Protein AF-F3CH60-F1 (afdb_monomer_lite)

Secondary structure (DSSP, 8-state):
-----SSSS----HHHHHHHHHHHHHHT--HHHHHHHHHH-HHHHHHHT--TTTS---

Structure (mmCIF, N/CA/C/O backbone):
data_AF-F3CH60-F1
#
_entry.id 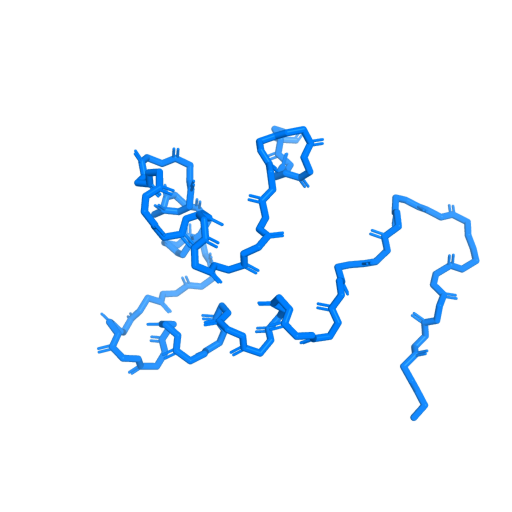  AF-F3CH60-F1
#
loop_
_atom_site.group_PDB
_atom_site.id
_atom_site.type_symbol
_atom_site.label_atom_id
_atom_site.label_alt_id
_atom_site.label_comp_id
_atom_site.label_asym_id
_atom_site.label_entity_id
_atom_site.label_seq_id
_atom_site.pdbx_PDB_ins_code
_atom_site.Cartn_x
_atom_site.Cartn_y
_atom_site.Cartn_z
_atom_site.occupancy
_atom_site.B_iso_or_equiv
_atom_site.auth_seq_id
_atom_site.auth_comp_id
_atom_site.auth_asym_id
_atom_site.auth_atom_id
_atom_site.pdbx_PDB_model_num
ATOM 1 N N . TYR A 1 1 ? -2.460 -22.859 -3.486 1.00 50.47 1 TYR A N 1
ATOM 2 C CA . TYR A 1 1 ? -2.604 -22.973 -2.022 1.00 50.47 1 TYR A CA 1
ATOM 3 C C . TYR A 1 1 ? -1.827 -21.807 -1.426 1.00 50.47 1 TYR A C 1
ATOM 5 O O . TYR A 1 1 ? -0.619 -21.771 -1.611 1.00 50.47 1 TYR A O 1
ATOM 13 N N . TYR A 1 2 ? -2.497 -20.782 -0.887 1.00 51.19 2 TYR A N 1
ATOM 14 C CA . TYR A 1 2 ? -1.802 -19.612 -0.329 1.00 51.19 2 TYR A CA 1
ATOM 15 C C . TYR A 1 2 ? -1.314 -19.971 1.078 1.00 51.19 2 TYR A C 1
ATOM 17 O O . TYR A 1 2 ? -2.137 -20.450 1.866 1.00 51.19 2 TYR A O 1
ATOM 25 N N . PRO A 1 3 ? -0.020 -19.803 1.395 1.00 58.56 3 PRO A N 1
ATOM 26 C CA . PRO A 1 3 ? 0.486 -20.121 2.719 1.00 58.56 3 PRO A CA 1
ATOM 27 C C . PRO A 1 3 ? -0.210 -19.214 3.736 1.00 58.56 3 PRO A C 1
ATOM 29 O O . PRO A 1 3 ? -0.039 -17.996 3.748 1.00 58.56 3 PRO A O 1
ATOM 32 N N . LYS A 1 4 ? -1.048 -19.813 4.584 1.00 59.88 4 LYS A N 1
ATOM 33 C CA . LYS A 1 4 ? -1.491 -19.168 5.818 1.00 59.88 4 LYS A CA 1
ATOM 34 C C . LYS A 1 4 ? -0.262 -19.168 6.714 1.00 59.88 4 LYS A C 1
ATOM 36 O O . LYS A 1 4 ? 0.156 -20.236 7.134 1.00 59.88 4 LYS A O 1
ATOM 41 N N . GLY A 1 5 ? 0.367 -18.007 6.892 1.00 58.53 5 GLY A N 1
ATOM 42 C CA . GLY A 1 5 ? 1.586 -17.883 7.687 1.00 58.53 5 GLY A CA 1
ATOM 43 C C . GLY A 1 5 ? 1.383 -18.463 9.085 1.00 58.53 5 GLY A C 1
ATOM 44 O O . GLY A 1 5 ? 0.692 -17.870 9.909 1.00 58.53 5 G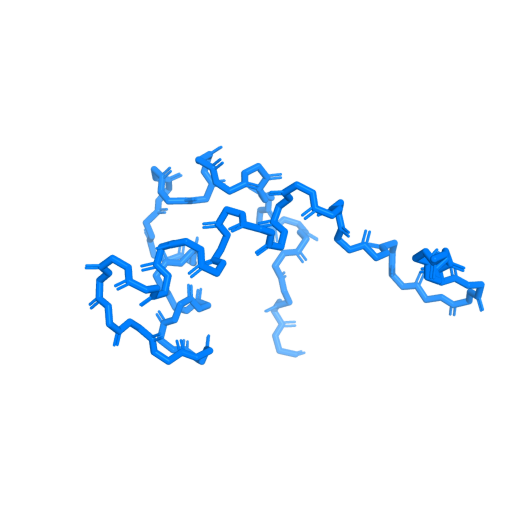LY A O 1
ATOM 45 N N . GLU A 1 6 ? 1.961 -19.632 9.337 1.00 52.62 6 GLU A N 1
ATOM 46 C CA . GLU A 1 6 ? 2.039 -20.236 10.661 1.00 52.62 6 GLU A CA 1
ATOM 47 C C . GLU A 1 6 ? 3.271 -19.640 11.352 1.00 52.62 6 GLU A C 1
ATOM 49 O O . GLU A 1 6 ? 4.385 -20.120 11.171 1.00 52.62 6 GLU A O 1
ATOM 54 N N . GLY A 1 7 ? 3.084 -18.531 12.082 1.00 53.00 7 GLY A N 1
ATOM 55 C CA . GLY A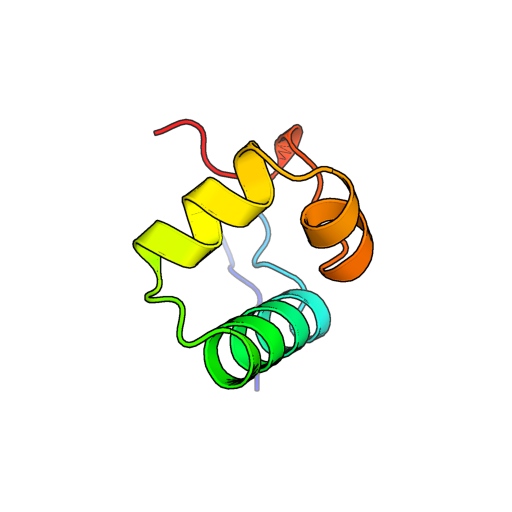 1 7 ? 4.115 -17.995 12.986 1.00 53.00 7 GLY A CA 1
ATOM 56 C C . GLY A 1 7 ? 4.584 -16.551 12.769 1.00 53.00 7 GLY A C 1
ATOM 57 O O . GLY A 1 7 ? 5.615 -16.181 13.319 1.00 53.00 7 GLY A O 1
ATOM 58 N N . GLY A 1 8 ? 3.854 -15.715 12.021 1.00 61.16 8 GLY A N 1
ATOM 59 C CA . GLY A 1 8 ? 4.188 -14.291 11.832 1.00 61.16 8 GLY A CA 1
ATOM 60 C C . GLY A 1 8 ? 2.958 -13.386 11.710 1.00 61.16 8 GLY A C 1
ATOM 61 O O . GLY A 1 8 ? 1.825 -13.871 11.775 1.00 61.16 8 GLY A O 1
ATOM 62 N N . ARG A 1 9 ? 3.173 -12.067 11.531 1.00 56.38 9 ARG A N 1
ATOM 63 C CA . ARG A 1 9 ? 2.101 -11.080 11.264 1.00 56.38 9 ARG A CA 1
ATOM 64 C C . ARG A 1 9 ? 1.151 -11.654 10.197 1.00 56.38 9 ARG A C 1
ATOM 66 O O . ARG A 1 9 ? 1.628 -12.201 9.200 1.00 56.38 9 ARG A O 1
ATOM 73 N N . PRO A 1 10 ? -0.177 -11.567 10.386 1.00 60.38 10 PRO A N 1
ATOM 74 C CA . PRO A 1 10 ? -1.127 -12.243 9.516 1.00 60.38 10 PRO A CA 1
ATOM 75 C C . PRO A 1 10 ? -0.917 -11.786 8.077 1.00 60.38 1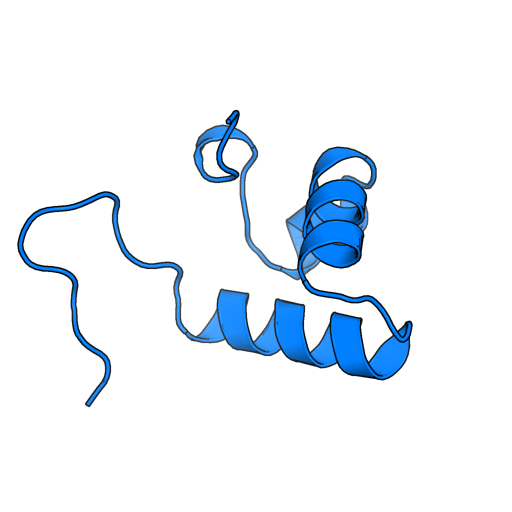0 PRO A C 1
ATOM 77 O O . PRO A 1 10 ? -1.079 -10.596 7.786 1.00 60.38 10 PRO A O 1
ATOM 80 N N . ALA A 1 11 ? -0.584 -12.742 7.202 1.00 66.06 11 ALA A N 1
ATOM 81 C CA . ALA A 1 11 ? -0.353 -12.499 5.785 1.00 66.06 11 ALA A CA 1
ATOM 82 C C . ALA A 1 11 ? -1.461 -11.610 5.211 1.00 66.06 11 ALA A C 1
ATOM 84 O O . ALA A 1 11 ? -2.642 -11.764 5.560 1.00 66.06 11 ALA A O 1
ATOM 85 N N . TYR A 1 12 ? -1.083 -10.657 4.356 1.00 71.25 12 TYR A N 1
ATOM 86 C CA . TYR A 1 12 ? -2.068 -9.797 3.721 1.00 71.25 12 TYR A CA 1
ATOM 87 C C . TYR A 1 12 ? -3.123 -10.655 3.011 1.00 71.25 12 TYR A C 1
ATOM 89 O O . TYR A 1 12 ? -2.780 -11.684 2.413 1.00 71.25 12 TYR A O 1
ATOM 97 N N . PRO A 1 13 ? -4.410 -10.268 3.085 1.00 79.50 13 PRO A N 1
ATOM 98 C CA . PRO A 1 13 ? -5.446 -10.939 2.323 1.00 79.50 13 PRO A CA 1
ATOM 99 C C . PRO A 1 13 ? -5.036 -10.969 0.852 1.00 79.50 13 PRO A C 1
ATOM 101 O O . PRO A 1 13 ? -4.586 -9.954 0.324 1.00 79.50 13 PRO A O 1
ATOM 104 N N . LEU A 1 14 ? -5.229 -12.102 0.174 1.00 81.62 14 LEU A N 1
ATOM 105 C CA . LEU A 1 14 ? -4.881 -12.246 -1.247 1.00 81.62 14 LEU A CA 1
ATOM 106 C C . LEU A 1 14 ? -5.481 -11.119 -2.107 1.00 81.62 14 LEU A C 1
ATOM 108 O O . LEU A 1 14 ? -4.849 -10.628 -3.036 1.00 81.62 14 LEU A O 1
ATOM 112 N N . MET A 1 15 ? -6.687 -10.671 -1.751 1.00 82.56 15 MET A N 1
ATOM 113 C CA . MET A 1 15 ? -7.355 -9.550 -2.412 1.00 82.56 15 MET A CA 1
ATOM 114 C C . MET A 1 15 ? -6.621 -8.217 -2.237 1.00 82.56 15 MET A C 1
ATOM 116 O O . MET A 1 15 ? -6.612 -7.421 -3.168 1.00 82.56 15 MET A O 1
ATOM 120 N N . ALA A 1 16 ? -5.996 -7.969 -1.084 1.00 84.94 16 ALA A N 1
ATOM 121 C CA . ALA A 1 16 ? -5.207 -6.760 -0.868 1.00 84.94 16 ALA A CA 1
ATOM 122 C C . ALA A 1 16 ? -3.950 -6.773 -1.748 1.00 84.94 16 ALA A C 1
ATOM 124 O O . ALA A 1 16 ? -3.713 -5.815 -2.475 1.00 84.94 16 ALA A O 1
ATOM 125 N N . MET A 1 17 ? -3.227 -7.899 -1.779 1.00 86.31 17 MET A N 1
ATOM 126 C CA . MET A 1 17 ? -2.065 -8.096 -2.661 1.00 86.31 17 MET A CA 1
ATOM 127 C C . MET A 1 17 ? -2.429 -7.890 -4.138 1.00 86.31 17 MET A C 1
ATOM 129 O O . MET A 1 17 ? -1.743 -7.171 -4.856 1.00 86.31 17 MET A O 1
ATOM 133 N N . LEU A 1 18 ? -3.555 -8.454 -4.591 1.00 89.12 18 LEU A N 1
ATOM 134 C CA . LEU A 1 18 ? -4.023 -8.276 -5.967 1.00 89.12 18 LEU A CA 1
ATOM 135 C C . LEU A 1 18 ? -4.327 -6.807 -6.292 1.00 89.12 18 LEU A C 1
ATOM 137 O O . LEU A 1 18 ? -3.961 -6.326 -7.362 1.00 89.12 18 LEU A O 1
ATOM 141 N N . ARG A 1 19 ? -4.991 -6.085 -5.383 1.00 90.06 19 ARG A N 1
ATOM 142 C CA . ARG A 1 19 ? -5.301 -4.660 -5.577 1.00 90.06 19 ARG A CA 1
ATOM 143 C C . ARG A 1 19 ? -4.036 -3.810 -5.636 1.00 90.06 19 ARG A C 1
ATOM 145 O O . ARG A 1 19 ? -3.956 -2.933 -6.488 1.00 90.06 19 ARG A O 1
ATOM 152 N N . VAL A 1 20 ? -3.053 -4.106 -4.788 1.00 88.50 20 VAL A N 1
ATOM 153 C CA . VAL A 1 20 ? -1.740 -3.449 -4.798 1.00 88.50 20 VAL A CA 1
ATOM 154 C C . VAL A 1 20 ? -1.024 -3.695 -6.129 1.00 88.50 20 VAL A C 1
ATOM 156 O O . VAL A 1 20 ? -0.616 -2.734 -6.774 1.00 88.50 20 VAL A O 1
ATOM 159 N N . HIS A 1 21 ? -0.976 -4.937 -6.620 1.00 89.50 21 HIS A N 1
ATOM 160 C CA . HIS A 1 21 ? -0.365 -5.244 -7.920 1.00 89.50 21 HIS A CA 1
ATOM 161 C C . HIS A 1 21 ? -1.077 -4.584 -9.107 1.00 89.50 21 HIS A C 1
ATOM 163 O O . HIS A 1 21 ? -0.428 -4.131 -10.049 1.00 89.50 21 HIS A O 1
ATOM 169 N N . LEU A 1 22 ? -2.409 -4.490 -9.078 1.00 90.56 22 LEU A N 1
ATOM 170 C CA . LEU A 1 22 ? -3.154 -3.765 -10.110 1.00 90.56 22 LEU A CA 1
ATOM 171 C C . LEU A 1 22 ? -2.788 -2.282 -10.123 1.00 90.56 22 LEU A C 1
ATOM 173 O O . LEU A 1 22 ? -2.574 -1.718 -11.192 1.00 90.56 22 LEU A O 1
ATOM 177 N N . MET A 1 23 ? -2.666 -1.664 -8.951 1.00 90.25 23 MET A N 1
ATOM 178 C CA . MET A 1 23 ? -2.240 -0.275 -8.850 1.00 90.25 23 MET A CA 1
ATOM 179 C C . MET A 1 23 ? -0.794 -0.071 -9.302 1.00 90.25 23 MET A C 1
ATOM 181 O O . MET A 1 23 ? -0.531 0.882 -10.029 1.00 90.25 23 MET A O 1
ATOM 185 N N . GLN A 1 24 ? 0.121 -0.976 -8.944 1.00 92.00 24 GLN A N 1
ATOM 186 C CA . GLN A 1 24 ? 1.493 -0.965 -9.459 1.00 92.00 24 GLN A CA 1
ATOM 187 C C . GLN A 1 24 ? 1.506 -0.995 -10.988 1.00 92.00 24 GLN A C 1
ATOM 189 O O . GLN A 1 24 ? 2.209 -0.209 -11.612 1.00 92.00 24 GLN A O 1
ATOM 194 N N . ASN A 1 25 ? 0.661 -1.827 -11.602 1.00 91.12 25 ASN A N 1
ATOM 195 C CA . ASN A 1 25 ? 0.550 -1.905 -13.055 1.00 91.12 25 ASN A CA 1
ATOM 196 C C . ASN A 1 25 ? -0.125 -0.670 -13.686 1.00 91.12 25 ASN A C 1
ATOM 198 O O . ASN A 1 25 ? 0.235 -0.278 -14.791 1.00 91.12 25 ASN A O 1
ATOM 202 N N . TRP A 1 26 ? -1.103 -0.051 -13.018 1.00 89.62 26 TRP A N 1
ATOM 203 C CA . TRP A 1 26 ? -1.814 1.127 -13.538 1.00 89.62 26 TRP A CA 1
ATOM 204 C C . TRP A 1 26 ? -1.012 2.421 -13.426 1.00 89.62 26 TRP A C 1
ATOM 206 O O . TRP A 1 26 ? -1.054 3.240 -14.340 1.00 89.62 26 TRP A O 1
ATOM 216 N N . PHE A 1 27 ? -0.294 2.605 -12.320 1.00 87.44 27 PHE A N 1
ATOM 217 C CA . PHE A 1 27 ? 0.487 3.813 -12.048 1.00 87.44 27 PHE A CA 1
ATOM 218 C C . PHE A 1 27 ? 1.978 3.650 -12.365 1.00 87.44 27 PHE A C 1
ATOM 220 O O . PHE A 1 27 ? 2.715 4.631 -12.341 1.00 87.44 27 PHE A O 1
ATOM 227 N N . GLY A 1 28 ? 2.430 2.432 -12.680 1.00 89.81 28 GLY A N 1
ATOM 228 C CA . GLY A 1 28 ? 3.842 2.133 -12.917 1.00 89.81 28 GLY A CA 1
ATOM 229 C C . GLY A 1 28 ? 4.695 2.203 -11.649 1.00 89.81 28 GLY A C 1
ATOM 230 O O . GLY A 1 28 ? 5.885 2.500 -11.735 1.00 89.81 28 GLY A O 1
ATOM 231 N N . TYR A 1 29 ? 4.103 1.977 -10.471 1.00 89.69 29 TYR A N 1
ATOM 232 C CA . TYR A 1 29 ? 4.837 2.012 -9.207 1.00 89.69 29 TYR A CA 1
ATOM 233 C C . TYR A 1 29 ? 5.690 0.760 -9.017 1.00 89.69 29 TYR A C 1
ATOM 235 O O . TYR A 1 29 ? 5.239 -0.362 -9.244 1.00 89.69 29 TYR A O 1
ATOM 243 N N . SER A 1 30 ? 6.919 0.964 -8.542 1.00 88.06 30 SER A N 1
ATOM 244 C CA . SER A 1 30 ? 7.727 -0.098 -7.946 1.00 88.06 30 SER A CA 1
ATOM 245 C C . SER A 1 30 ? 7.155 -0.507 -6.582 1.00 88.06 30 SER A C 1
ATOM 247 O O . SER A 1 30 ? 6.353 0.225 -6.002 1.00 88.06 30 SER A O 1
ATOM 249 N N . ASP A 1 31 ? 7.575 -1.655 -6.045 1.00 85.62 31 ASP A N 1
ATOM 250 C CA . ASP A 1 31 ? 7.202 -2.083 -4.687 1.00 85.62 31 ASP A CA 1
ATOM 251 C C . ASP A 1 31 ? 7.424 -0.996 -3.614 1.00 85.62 31 ASP A C 1
ATOM 253 O O . ASP A 1 31 ? 6.452 -0.661 -2.936 1.00 85.62 31 ASP A O 1
ATOM 257 N N . PRO A 1 32 ? 8.606 -0.350 -3.505 1.00 86.25 32 PRO A N 1
ATOM 258 C CA . PRO A 1 32 ? 8.802 0.718 -2.520 1.00 86.25 32 PRO A CA 1
ATOM 259 C C . PRO A 1 32 ? 7.976 1.978 -2.819 1.00 86.25 32 PRO A C 1
ATOM 261 O O . PRO A 1 32 ? 7.442 2.594 -1.905 1.00 86.25 32 PRO A O 1
ATOM 264 N N . ALA A 1 33 ? 7.792 2.353 -4.091 1.00 88.06 33 ALA A N 1
ATOM 265 C CA . ALA A 1 33 ? 6.960 3.514 -4.434 1.00 88.06 33 ALA A CA 1
ATOM 266 C C . ALA A 1 33 ? 5.477 3.284 -4.101 1.00 88.06 33 ALA A C 1
ATOM 268 O O . ALA A 1 33 ? 4.743 4.212 -3.768 1.00 88.06 33 ALA A O 1
ATOM 269 N N . MET A 1 34 ? 5.028 2.036 -4.202 1.00 90.62 34 MET A N 1
ATOM 270 C CA . MET A 1 34 ? 3.672 1.632 -3.871 1.00 90.62 34 MET A CA 1
ATOM 271 C C . MET A 1 34 ? 3.425 1.663 -2.357 1.00 90.62 34 MET A C 1
ATOM 273 O O . MET A 1 34 ? 2.332 2.031 -1.927 1.00 90.62 34 MET A O 1
ATOM 277 N N . GLU A 1 35 ? 4.426 1.305 -1.556 1.00 87.44 35 GLU A N 1
ATOM 278 C CA . GLU A 1 35 ? 4.381 1.412 -0.097 1.00 87.44 35 GLU A CA 1
ATOM 279 C C . GLU A 1 35 ? 4.258 2.871 0.360 1.00 87.44 35 GLU A C 1
ATOM 281 O O . GLU A 1 35 ? 3.311 3.206 1.076 1.00 87.44 35 GLU A O 1
ATOM 286 N N . GLU A 1 36 ? 5.106 3.756 -0.167 1.00 88.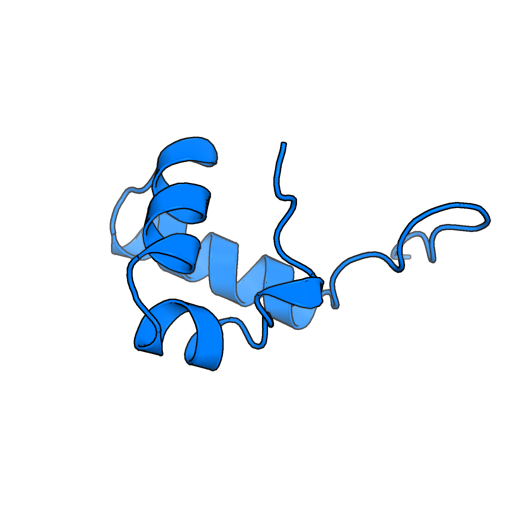38 36 GLU A N 1
ATOM 287 C CA . GLU A 1 36 ? 5.029 5.205 0.072 1.00 88.38 36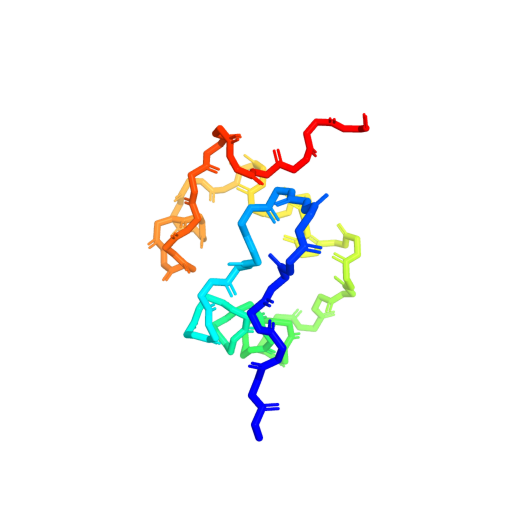 GLU A CA 1
ATOM 288 C C . GLU A 1 36 ? 3.649 5.762 -0.316 1.00 88.38 36 GLU A C 1
ATOM 290 O O . GLU A 1 36 ? 3.000 6.472 0.454 1.00 88.38 36 GLU A O 1
ATOM 295 N N . ALA A 1 37 ? 3.119 5.360 -1.476 1.00 88.88 37 ALA A N 1
ATOM 296 C CA . ALA A 1 37 ? 1.805 5.799 -1.937 1.00 88.88 37 ALA A CA 1
ATOM 297 C C . ALA A 1 37 ? 0.659 5.353 -1.002 1.00 88.88 37 ALA A C 1
ATOM 299 O O . ALA A 1 37 ? -0.323 6.083 -0.830 1.00 88.88 37 ALA A O 1
ATOM 300 N N . LEU A 1 38 ? 0.760 4.173 -0.379 1.00 88.25 38 LEU A N 1
ATOM 301 C CA . LEU A 1 38 ? -0.200 3.687 0.623 1.00 88.25 38 LEU A CA 1
ATOM 302 C C . LEU A 1 38 ? -0.065 4.405 1.970 1.00 88.25 38 LEU A C 1
ATOM 304 O O . LEU A 1 38 ? -1.063 4.552 2.693 1.00 88.25 38 LEU A O 1
ATOM 308 N N . TYR A 1 39 ? 1.145 4.837 2.311 1.00 85.06 39 TYR A N 1
ATOM 309 C CA . TYR A 1 39 ? 1.416 5.623 3.505 1.00 85.06 39 TYR A CA 1
ATOM 310 C C . TYR A 1 39 ? 0.826 7.033 3.365 1.00 85.06 39 TYR A C 1
ATOM 312 O O . TYR A 1 39 ? -0.030 7.434 4.163 1.00 85.06 39 TYR A O 1
ATOM 320 N N . GLU A 1 40 ? 1.179 7.733 2.285 1.00 87.44 40 GLU A N 1
ATOM 321 C CA . GLU A 1 40 ? 0.789 9.121 2.027 1.00 87.44 40 GLU A CA 1
ATOM 322 C C . GLU A 1 40 ? -0.690 9.265 1.639 1.00 87.44 40 GLU A C 1
ATOM 324 O O . GLU A 1 40 ? -1.389 10.168 2.111 1.00 87.44 40 GLU A O 1
ATOM 329 N N . THR A 1 41 ? -1.214 8.368 0.794 1.00 88.06 41 THR A N 1
ATOM 330 C CA . THR A 1 41 ? -2.546 8.538 0.198 1.00 88.06 41 THR A CA 1
ATOM 331 C C . THR A 1 41 ? -3.590 7.629 0.839 1.00 88.06 41 THR A C 1
ATOM 333 O O . THR A 1 41 ? -3.752 6.455 0.501 1.00 88.06 41 THR A O 1
ATOM 336 N N . THR A 1 42 ? -4.422 8.218 1.701 1.00 84.81 42 THR A N 1
ATOM 337 C CA . THR A 1 42 ? -5.522 7.512 2.389 1.00 84.81 42 THR A CA 1
ATOM 338 C C . THR A 1 42 ? -6.486 6.792 1.434 1.00 84.81 42 THR A C 1
ATOM 340 O O . THR A 1 42 ? -6.983 5.717 1.767 1.00 84.81 42 THR A O 1
ATOM 343 N N . ILE A 1 43 ? -6.737 7.336 0.238 1.00 85.56 43 ILE A N 1
ATOM 344 C CA . ILE A 1 43 ? -7.644 6.728 -0.754 1.00 85.56 43 ILE A CA 1
ATOM 345 C C . ILE A 1 43 ? -7.073 5.407 -1.290 1.00 85.56 43 ILE A C 1
ATOM 347 O O . ILE A 1 43 ? -7.794 4.416 -1.399 1.00 85.56 43 ILE A O 1
ATOM 351 N N . LEU A 1 44 ? -5.769 5.367 -1.572 1.00 86.56 44 LEU A N 1
ATOM 352 C CA . LEU A 1 44 ? -5.073 4.170 -2.048 1.00 86.56 44 LEU A CA 1
ATOM 353 C C . LEU A 1 44 ? -5.059 3.067 -0.984 1.00 86.56 44 LEU A C 1
ATOM 355 O O . LEU A 1 44 ? -5.274 1.884 -1.267 1.00 86.56 44 LEU A O 1
ATOM 359 N N . ARG A 1 45 ? -4.894 3.473 0.272 1.00 87.06 45 ARG A N 1
ATOM 360 C CA . ARG A 1 45 ? -4.986 2.598 1.439 1.00 87.06 45 ARG A CA 1
ATOM 361 C C . ARG A 1 45 ? -6.388 2.008 1.628 1.00 87.06 45 ARG A C 1
ATOM 363 O O . ARG A 1 45 ? -6.537 0.799 1.790 1.00 87.06 45 ARG A O 1
ATOM 370 N N . GLN A 1 46 ? -7.431 2.830 1.522 1.00 85.31 46 GLN A N 1
ATOM 371 C CA . GLN A 1 46 ? -8.817 2.352 1.585 1.00 85.31 46 GLN A CA 1
ATOM 372 C C . GLN A 1 46 ? -9.153 1.403 0.430 1.00 85.31 46 GLN A C 1
ATOM 374 O O . GLN A 1 46 ? -9.798 0.378 0.647 1.00 85.31 46 GLN A O 1
ATOM 379 N N . PHE A 1 47 ? -8.679 1.704 -0.781 1.00 86.12 47 PHE A N 1
ATOM 380 C CA . PHE A 1 47 ? -8.891 0.855 -1.949 1.00 86.12 47 PHE A CA 1
ATOM 381 C C . PHE A 1 47 ? -8.235 -0.521 -1.779 1.00 86.12 47 PHE A C 1
ATOM 383 O O . PHE A 1 47 ? -8.892 -1.551 -1.944 1.00 86.12 47 PHE A O 1
ATOM 390 N N . SER A 1 48 ? -6.962 -0.560 -1.376 1.00 84.56 48 SER A N 1
ATOM 391 C CA . SER A 1 48 ? -6.236 -1.812 -1.119 1.00 84.56 48 SER A CA 1
ATOM 392 C C . SER A 1 48 ? -6.803 -2.612 0.063 1.00 84.56 48 SER A C 1
ATOM 394 O O . SER A 1 48 ? -6.587 -3.821 0.142 1.00 84.56 48 SER A O 1
ATOM 396 N N . GLY A 1 49 ? -7.612 -1.991 0.929 1.00 83.38 49 GLY A N 1
ATOM 397 C CA . GLY A 1 49 ? -8.147 -2.625 2.135 1.00 83.38 49 GLY A CA 1
ATOM 398 C C . GLY A 1 49 ? -7.071 -2.835 3.201 1.00 83.38 49 GLY A C 1
ATOM 399 O O . GLY A 1 49 ? -7.180 -3.752 4.017 1.00 83.38 49 GLY A O 1
ATOM 400 N N . LEU A 1 50 ? -6.017 -2.020 3.150 1.00 81.69 50 LEU A N 1
ATOM 401 C CA . LEU A 1 50 ? -4.937 -1.995 4.123 1.00 81.69 50 LEU A CA 1
ATOM 402 C C . LEU A 1 50 ? -5.221 -0.911 5.169 1.00 81.69 50 LEU A C 1
ATOM 404 O O . LEU A 1 50 ? -5.807 0.123 4.865 1.00 81.69 50 LEU A O 1
ATOM 408 N N . SER A 1 51 ? -4.813 -1.155 6.411 1.00 71.31 51 SER A N 1
ATOM 409 C CA . SER A 1 51 ? -4.882 -0.182 7.510 1.00 71.31 51 SER A CA 1
ATOM 410 C C . SER A 1 51 ? -3.464 0.213 7.908 1.00 71.31 51 SER A C 1
ATOM 412 O O . SER A 1 51 ? -2.562 -0.609 7.772 1.00 71.31 51 SER A O 1
ATOM 414 N N . LEU A 1 52 ? -3.265 1.428 8.435 1.00 67.44 52 LEU A N 1
ATOM 415 C CA . LEU A 1 52 ? -1.946 1.892 8.899 1.00 67.44 52 LEU A CA 1
ATOM 416 C C . LEU A 1 52 ? -1.357 1.006 10.010 1.00 67.44 52 LEU A C 1
ATOM 418 O O . LEU A 1 52 ? -0.162 0.785 10.009 1.00 67.44 52 LEU A O 1
ATOM 422 N N . GLU A 1 53 ? -2.177 0.374 10.861 1.00 62.31 53 GLU A N 1
ATOM 423 C CA . GLU A 1 53 ? -1.703 -0.644 11.831 1.00 62.31 53 GLU A CA 1
ATOM 424 C C . GLU A 1 53 ? -1.033 -1.869 11.180 1.00 62.31 53 GLU A C 1
ATOM 426 O O . GLU A 1 53 ? -0.389 -2.679 11.854 1.00 62.31 53 GLU A O 1
ATOM 431 N N . ARG A 1 54 ? -1.259 -2.058 9.876 1.00 56.91 54 ARG A N 1
ATOM 432 C CA . ARG A 1 54 ? -0.827 -3.225 9.113 1.00 56.91 54 ARG A CA 1
ATOM 433 C C . ARG A 1 54 ? 0.283 -2.912 8.117 1.00 56.91 54 ARG A C 1
ATOM 435 O O . ARG A 1 54 ? 0.968 -3.858 7.745 1.00 56.91 54 ARG A O 1
ATOM 442 N N . ILE A 1 55 ? 0.440 -1.651 7.707 1.00 60.44 55 ILE A N 1
ATOM 443 C CA . ILE A 1 55 ? 1.580 -1.202 6.899 1.00 60.44 55 ILE A CA 1
ATOM 444 C C . ILE A 1 55 ? 2.813 -1.287 7.813 1.00 60.44 55 ILE A C 1
ATOM 446 O O . ILE A 1 55 ? 2.705 -0.909 8.981 1.00 60.44 55 ILE A O 1
ATOM 450 N N . PRO A 1 56 ? 3.930 -1.885 7.373 1.00 53.62 56 PRO A N 1
ATOM 451 C CA . PRO A 1 56 ? 5.119 -1.917 8.201 1.00 53.62 56 PRO A CA 1
ATOM 452 C C . PRO A 1 56 ? 5.623 -0.479 8.362 1.00 53.62 56 PRO A C 1
ATOM 454 O O . PRO A 1 56 ? 6.060 0.133 7.399 1.00 53.62 56 PRO A O 1
ATOM 457 N N . ASP A 1 57 ? 5.532 0.069 9.572 1.00 54.47 57 ASP A N 1
ATOM 458 C CA . ASP A 1 57 ? 6.553 1.016 10.007 1.00 54.47 57 ASP A CA 1
ATOM 459 C C . ASP A 1 57 ? 7.825 0.170 10.170 1.00 54.47 57 ASP A C 1
ATOM 461 O O . ASP A 1 57 ? 7.820 -0.724 11.017 1.00 54.47 57 ASP A O 1
ATOM 465 N N . GLU A 1 58 ? 8.788 0.373 9.265 1.00 42.25 58 GLU A N 1
ATOM 466 C CA . GLU A 1 58 ? 10.188 -0.113 9.250 1.00 42.25 58 GLU A CA 1
ATOM 467 C C . GLU A 1 58 ? 10.517 -1.423 10.005 1.00 42.25 58 GLU A C 1
ATOM 469 O O . GLU A 1 58 ? 10.543 -1.456 11.259 1.00 42.25 58 GLU A O 1
#

pLDDT: mean 77.21, std 14.43, range [42.25, 92.0]

InterPro domains:
  IPR008490 Transposase InsH, N-terminal [PF05598] (2-58)

Radius of gyration: 11.65 Å; chains: 1; bounding box: 19×32×26 Å

Organism: NCBI:txid875330

Foldseek 3Di:
DDDQDDPDDGPQDPQLVVLLVVVCVVVVDDPVRSLVCCVPPVVSVVRSVHDPVRRDPD

Sequence (58 aa):
YYPKGEGGRPAYPLMAMLRVHLMQNWFGYSDPAMEEALYETTILRQFSGLSLERIPDE